Protein AF-A0A2G5SZS4-F1 (afdb_monomer_lite)

Foldseek 3Di:
DDDDDWDDCVDPVLVVLLVVLVVVQCPALCPPPPLQPDCQLPFDSVVSTWLAEGAQQDALLVSNQVSQCPDPDHDDPVVSVVVLVVCVVVVDPSNVVSRVNSVSSNVSSVVCVVSRNYDYDDPPDPPPPPDD

Organism: NCBI:txid1611254

Structure (mmCIF, N/CA/C/O backbone):
data_AF-A0A2G5SZS4-F1
#
_entry.id   AF-A0A2G5SZS4-F1
#
loop_
_atom_site.group_PDB
_atom_site.id
_atom_site.type_symbol
_atom_site.label_atom_id
_atom_site.label_alt_id
_atom_site.label_comp_id
_atom_site.label_asym_id
_atom_site.label_entity_id
_atom_site.label_seq_id
_atom_site.pdbx_PDB_ins_code
_atom_site.Cartn_x
_atom_site.Cartn_y
_atom_site.Cartn_z
_atom_site.occupancy
_atom_site.B_iso_or_equiv
_atom_site.auth_seq_id
_atom_site.auth_comp_id
_atom_site.auth_asym_id
_atom_site.auth_atom_id
_atom_site.pdbx_PDB_model_num
ATOM 1 N N . MET A 1 1 ? -20.078 -1.172 -6.283 1.00 53.56 1 MET A N 1
ATOM 2 C CA . MET A 1 1 ? -19.672 -1.296 -4.870 1.00 53.56 1 MET A CA 1
ATOM 3 C C . MET A 1 1 ? -20.191 -0.083 -4.130 1.00 53.56 1 MET A C 1
ATOM 5 O O . MET A 1 1 ? -19.963 1.025 -4.603 1.00 53.56 1 MET A O 1
ATOM 9 N N . VAL A 1 2 ? -20.944 -0.304 -3.055 1.00 63.88 2 VAL A N 1
ATOM 10 C CA . VAL A 1 2 ? -21.397 0.748 -2.136 1.00 63.88 2 VAL A CA 1
ATOM 11 C C . VAL A 1 2 ? -20.285 0.949 -1.110 1.00 63.88 2 VAL A C 1
ATOM 13 O O . VAL A 1 2 ? -19.741 -0.035 -0.616 1.00 63.88 2 VAL A O 1
ATOM 16 N N . VAL A 1 3 ? -19.904 2.198 -0.845 1.00 73.94 3 VAL A N 1
ATOM 17 C CA . VAL A 1 3 ? -18.942 2.519 0.217 1.00 73.94 3 VAL A CA 1
ATOM 18 C C . VAL A 1 3 ? -19.680 2.397 1.552 1.00 73.94 3 VAL A C 1
ATOM 20 O O . VAL A 1 3 ? -20.694 3.080 1.706 1.00 73.94 3 VAL A O 1
ATOM 23 N N . PRO A 1 4 ? -19.244 1.532 2.485 1.00 82.00 4 PRO A N 1
ATOM 24 C CA . PRO A 1 4 ? -19.841 1.468 3.816 1.00 82.00 4 PRO A CA 1
ATOM 25 C C . PRO A 1 4 ? -19.710 2.818 4.532 1.00 82.00 4 PRO A C 1
ATOM 27 O O . PRO A 1 4 ? -18.694 3.503 4.400 1.00 82.00 4 PRO A O 1
ATOM 30 N N . ALA A 1 5 ? -20.750 3.212 5.270 1.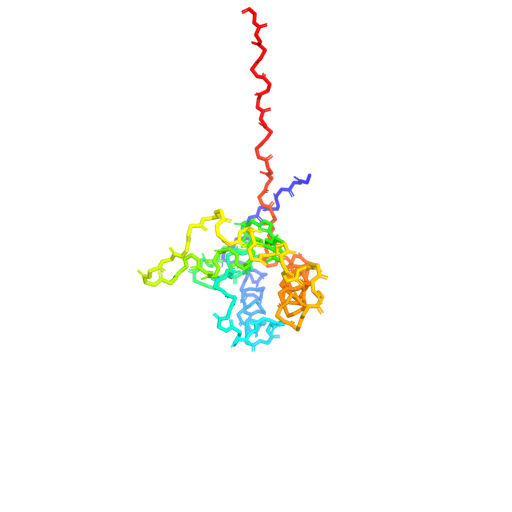00 85.81 5 ALA A N 1
ATOM 31 C CA . ALA A 1 5 ? -20.699 4.414 6.093 1.00 85.81 5 ALA A CA 1
ATOM 32 C C . ALA A 1 5 ? -19.682 4.227 7.235 1.00 85.81 5 ALA A C 1
ATOM 34 O O . ALA A 1 5 ? -19.561 3.110 7.746 1.00 85.81 5 ALA A O 1
ATOM 35 N N . PRO A 1 6 ? -18.966 5.289 7.649 1.00 89.62 6 PRO A N 1
ATOM 36 C CA . PRO A 1 6 ? -18.139 5.238 8.846 1.00 89.62 6 PRO A CA 1
ATOM 37 C C . PRO A 1 6 ? -18.952 4.831 10.080 1.00 89.62 6 PRO A C 1
ATOM 39 O O . PRO A 1 6 ? -20.085 5.284 10.256 1.00 89.62 6 PRO A O 1
ATOM 42 N N . LEU A 1 7 ? -18.356 4.002 10.933 1.00 90.25 7 LEU A N 1
ATOM 43 C CA . LEU A 1 7 ? -18.894 3.653 12.241 1.00 90.25 7 LEU A CA 1
ATOM 44 C C . LEU A 1 7 ? -18.943 4.891 13.142 1.00 90.25 7 LEU A C 1
ATOM 46 O O . LEU A 1 7 ? -18.071 5.760 13.081 1.00 90.25 7 LEU A O 1
ATOM 50 N N . ASP A 1 8 ? -19.953 4.947 14.008 1.00 89.56 8 ASP A N 1
ATOM 51 C CA . ASP A 1 8 ? -20.086 6.010 15.002 1.00 89.56 8 ASP A CA 1
ATOM 52 C C . ASP A 1 8 ? -18.970 5.883 16.064 1.00 89.56 8 ASP A C 1
ATOM 54 O O . ASP A 1 8 ? -18.901 4.851 16.746 1.00 89.56 8 ASP A O 1
ATOM 58 N N . PRO A 1 9 ? -18.123 6.918 16.260 1.00 89.94 9 PRO A N 1
ATOM 59 C CA . PRO A 1 9 ? -17.017 6.893 17.219 1.00 89.94 9 PRO A CA 1
ATOM 60 C C . PRO A 1 9 ? -17.416 6.623 18.677 1.00 89.94 9 PRO A C 1
ATOM 62 O O . PRO A 1 9 ? -16.580 6.233 19.497 1.00 89.94 9 PRO A O 1
ATOM 65 N N . THR A 1 10 ? -18.683 6.848 19.027 1.00 91.19 10 THR A N 1
ATOM 66 C CA . THR A 1 10 ? -19.207 6.625 20.379 1.00 91.19 10 THR A CA 1
ATOM 67 C C . THR A 1 10 ? -19.512 5.156 20.660 1.00 91.19 10 THR A C 1
ATOM 69 O O . THR A 1 10 ? -19.627 4.776 21.828 1.00 91.19 10 THR A O 1
ATOM 72 N N . THR A 1 11 ? -19.581 4.312 19.629 1.00 93.56 11 THR A N 1
ATOM 73 C CA . THR A 1 11 ? -19.937 2.895 19.754 1.00 93.56 11 THR A CA 1
ATOM 74 C C . THR A 1 11 ? -18.771 2.035 20.236 1.00 93.56 11 THR A C 1
ATOM 76 O O . THR A 1 11 ? -17.596 2.345 20.033 1.00 93.56 11 THR A O 1
ATOM 79 N N . GLU A 1 12 ? -19.095 0.920 20.890 1.00 92.94 12 GLU A N 1
ATOM 80 C CA . GLU A 1 12 ? -18.099 -0.081 21.286 1.00 92.94 12 GLU A CA 1
ATOM 81 C C . GLU A 1 12 ? -17.480 -0.782 20.069 1.00 92.94 12 GLU A C 1
ATOM 83 O O . GLU A 1 12 ? -16.277 -1.036 20.055 1.00 92.94 12 GLU A O 1
ATOM 88 N N . GLU A 1 13 ? -18.278 -1.012 19.022 1.00 91.81 13 GLU A N 1
ATOM 89 C CA . GLU A 1 13 ? -17.833 -1.593 17.754 1.00 91.81 13 GLU A CA 1
ATOM 90 C C . GLU A 1 13 ? -16.699 -0.775 17.127 1.00 91.81 13 GLU A C 1
ATOM 92 O O . GLU A 1 13 ? -15.644 -1.327 16.815 1.00 91.81 13 GLU A O 1
ATOM 97 N N . TYR A 1 14 ? -16.868 0.550 17.039 1.00 92.81 14 TYR A N 1
ATOM 98 C CA . TYR A 1 14 ? -15.819 1.445 16.560 1.00 92.81 14 TYR A CA 1
ATOM 99 C C . TYR A 1 14 ? -14.540 1.326 17.394 1.00 92.81 14 TYR A C 1
ATOM 101 O O . TYR A 1 14 ? -13.453 1.181 16.840 1.00 92.81 14 TYR A O 1
ATOM 109 N N . ARG A 1 15 ? -14.648 1.374 18.730 1.00 92.00 15 ARG A N 1
ATOM 110 C CA . ARG A 1 15 ? -13.467 1.338 19.611 1.00 92.00 15 ARG A CA 1
ATOM 111 C C . ARG A 1 15 ? -12.709 0.024 19.478 1.00 92.00 15 ARG A C 1
ATOM 113 O O . ARG A 1 15 ? -11.481 0.043 19.421 1.00 92.00 15 ARG A O 1
ATOM 120 N N . LYS A 1 16 ? -13.437 -1.093 19.408 1.00 93.00 16 LYS A N 1
ATOM 121 C CA . LYS A 1 16 ? -12.858 -2.422 19.219 1.00 93.00 16 LYS A CA 1
ATOM 122 C C . LYS A 1 16 ? -12.126 -2.499 17.882 1.00 93.00 16 LYS A C 1
ATOM 124 O O . LYS A 1 16 ? -10.947 -2.838 17.858 1.00 93.00 16 LYS A O 1
ATOM 129 N N . LEU A 1 17 ? -12.788 -2.105 16.795 1.00 92.12 17 LEU A N 1
ATOM 130 C CA . LEU A 1 17 ? -12.213 -2.188 15.457 1.00 92.12 17 LEU A CA 1
ATOM 131 C C . LEU A 1 17 ? -11.022 -1.233 15.274 1.00 92.12 17 LEU A C 1
ATOM 133 O O . LEU A 1 17 ? -10.033 -1.587 14.638 1.00 92.12 17 LEU A O 1
ATOM 137 N N . LEU A 1 18 ? -11.066 -0.053 15.900 1.00 91.69 18 LEU A N 1
ATOM 138 C CA . LEU A 1 18 ? -9.946 0.887 15.945 1.00 91.69 18 LEU A CA 1
ATOM 139 C C . LEU A 1 18 ? -8.734 0.314 16.672 1.00 91.69 18 LEU A C 1
ATOM 141 O O . LEU A 1 18 ? -7.608 0.498 16.210 1.00 91.69 18 LEU A O 1
ATOM 145 N N . GLN A 1 19 ? -8.946 -0.362 17.800 1.00 91.19 19 GLN A N 1
ATOM 146 C CA . GLN A 1 19 ? -7.854 -1.002 18.523 1.00 91.19 19 GLN A CA 1
ATOM 147 C C . GLN A 1 19 ? -7.250 -2.142 17.695 1.00 91.19 19 GLN A C 1
ATOM 149 O O . GLN A 1 19 ? -6.039 -2.172 17.500 1.00 91.19 19 GLN A O 1
ATOM 154 N N . GLU A 1 20 ? -8.086 -3.000 17.106 1.00 92.62 20 GLU A N 1
ATOM 155 C CA . GLU A 1 20 ? -7.630 -4.084 16.229 1.00 92.62 20 GLU A CA 1
ATOM 156 C C . GLU A 1 20 ? -6.865 -3.566 15.000 1.00 92.62 20 GLU A C 1
ATOM 158 O O . GLU A 1 20 ? -5.879 -4.175 14.579 1.00 92.62 20 GLU A O 1
ATOM 163 N N . ALA A 1 21 ? -7.282 -2.439 14.417 1.00 90.50 21 ALA A N 1
ATOM 164 C CA . ALA A 1 21 ? -6.585 -1.809 13.298 1.00 90.50 21 ALA A CA 1
ATOM 165 C C . ALA A 1 21 ? -5.228 -1.217 13.720 1.00 90.50 21 ALA A C 1
ATOM 167 O O . ALA A 1 21 ? -4.239 -1.350 12.993 1.00 90.50 21 ALA A O 1
ATOM 168 N N . LYS A 1 22 ? -5.150 -0.610 14.913 1.00 88.19 22 LYS A N 1
ATOM 169 C CA . LYS A 1 22 ? -3.895 -0.102 15.491 1.00 88.19 22 LYS A CA 1
ATOM 170 C C . LYS A 1 22 ? -2.904 -1.225 15.781 1.00 88.19 22 LYS A C 1
ATOM 172 O O . LYS A 1 22 ? -1.738 -1.095 15.415 1.00 88.19 22 LYS A O 1
ATOM 177 N N . ASP A 1 23 ? -3.369 -2.320 16.371 1.00 89.31 23 ASP A N 1
ATOM 178 C CA . ASP A 1 23 ? -2.529 -3.476 16.693 1.00 89.31 23 ASP A CA 1
ATOM 179 C C . ASP A 1 23 ? -2.045 -4.174 15.413 1.00 89.31 23 ASP A C 1
ATOM 181 O O . ASP A 1 23 ? -0.880 -4.556 15.298 1.00 89.31 23 ASP A O 1
ATOM 185 N N . HIS A 1 24 ? -2.908 -4.264 14.394 1.00 87.88 24 HIS A N 1
ATOM 186 C CA . HIS A 1 24 ? -2.552 -4.849 13.101 1.00 87.88 24 HIS A CA 1
ATOM 187 C C . HIS A 1 24 ? -1.424 -4.089 12.393 1.00 87.88 24 HIS A C 1
ATOM 189 O O . HIS A 1 24 ? -0.585 -4.708 11.740 1.00 87.88 24 HIS A O 1
ATOM 195 N N . ARG A 1 25 ? -1.350 -2.761 12.563 1.00 79.56 25 ARG A N 1
ATOM 196 C CA . ARG A 1 25 ? -0.328 -1.914 11.930 1.00 79.56 25 ARG A CA 1
ATOM 197 C C . ARG A 1 25 ? 1.105 -2.344 12.268 1.00 79.56 25 ARG A C 1
ATOM 199 O O . ARG A 1 25 ? 1.993 -2.201 11.432 1.00 79.56 25 ARG A O 1
ATOM 206 N N . ALA A 1 26 ? 1.335 -2.886 13.464 1.00 77.44 26 ALA A N 1
ATOM 207 C CA . ALA A 1 26 ? 2.654 -3.359 13.883 1.00 77.44 26 ALA A CA 1
ATOM 208 C C . ALA A 1 26 ? 3.106 -4.644 13.158 1.00 77.44 26 ALA A C 1
ATOM 210 O O . ALA A 1 26 ? 4.285 -4.990 13.207 1.00 77.44 26 ALA A O 1
ATOM 211 N N . HIS A 1 27 ? 2.188 -5.342 12.483 1.00 82.31 27 HIS A N 1
ATOM 212 C CA . HIS A 1 27 ? 2.397 -6.690 11.949 1.00 82.31 27 HIS A CA 1
ATOM 213 C C . HIS A 1 27 ? 1.967 -6.840 10.481 1.00 82.31 27 HIS A C 1
ATOM 215 O O . HIS A 1 27 ? 1.686 -7.951 10.035 1.00 82.31 27 HIS A O 1
ATOM 221 N N . THR A 1 28 ? 1.893 -5.736 9.734 1.00 81.56 28 THR A N 1
ATOM 222 C CA . THR A 1 28 ? 1.518 -5.764 8.308 1.00 81.56 28 THR A CA 1
ATOM 223 C C . THR A 1 28 ? 2.591 -6.433 7.451 1.00 81.56 28 THR A C 1
ATOM 225 O O . THR A 1 28 ? 3.775 -6.406 7.792 1.00 81.56 28 THR A O 1
ATOM 228 N N . LEU A 1 29 ? 2.202 -6.955 6.285 1.00 81.62 29 LEU A N 1
ATOM 229 C CA . LEU A 1 29 ? 3.137 -7.555 5.313 1.00 81.62 29 LEU A CA 1
ATOM 230 C C . LEU A 1 29 ? 4.159 -6.561 4.731 1.00 81.62 29 LEU A C 1
ATOM 232 O O . LEU A 1 29 ? 5.108 -6.961 4.059 1.00 81.62 29 LEU A O 1
ATOM 236 N N . VAL A 1 30 ? 3.945 -5.266 4.962 1.00 83.81 30 VAL A N 1
ATOM 237 C CA . VAL A 1 30 ? 4.735 -4.155 4.419 1.00 83.81 30 VAL A CA 1
ATOM 238 C C . VAL A 1 30 ? 5.476 -3.369 5.505 1.00 83.81 30 VAL A C 1
ATOM 240 O O . VAL A 1 30 ? 6.086 -2.338 5.221 1.00 83.81 30 VAL A O 1
ATOM 243 N N . VAL A 1 31 ? 5.425 -3.828 6.761 1.00 81.69 31 VAL A N 1
ATOM 244 C CA . VAL A 1 31 ? 6.042 -3.124 7.889 1.00 81.69 31 VAL A CA 1
ATOM 245 C C . VAL A 1 31 ? 7.565 -3.048 7.718 1.00 81.69 31 VAL A C 1
ATOM 247 O O . VAL A 1 31 ? 8.233 -4.050 7.482 1.00 81.69 31 VAL A O 1
ATOM 250 N N . GLY A 1 32 ? 8.124 -1.842 7.845 1.00 79.94 32 GLY A N 1
ATOM 251 C CA . GLY A 1 32 ? 9.574 -1.616 7.799 1.00 79.94 32 GLY A CA 1
ATOM 252 C C . GLY A 1 32 ? 10.207 -1.572 6.402 1.00 79.94 32 GLY A C 1
ATOM 253 O O . GLY A 1 32 ? 11.414 -1.354 6.312 1.00 79.94 32 GLY A O 1
ATOM 254 N N . ASP A 1 33 ? 9.440 -1.727 5.316 1.00 87.56 33 ASP A N 1
ATOM 255 C CA . ASP A 1 33 ? 9.980 -1.573 3.960 1.00 87.56 33 ASP A CA 1
ATOM 256 C C . ASP A 1 33 ? 10.076 -0.085 3.576 1.00 87.56 33 ASP A C 1
ATOM 258 O O . ASP A 1 33 ? 9.082 0.573 3.267 1.00 87.56 33 ASP A O 1
ATOM 262 N N . TYR A 1 34 ? 11.298 0.452 3.567 1.00 85.75 34 TYR A N 1
ATOM 263 C CA . TYR A 1 34 ? 11.565 1.850 3.208 1.00 85.75 34 TYR A CA 1
ATOM 264 C C . TYR A 1 34 ? 11.253 2.179 1.737 1.00 85.75 34 TYR A C 1
ATOM 266 O O . TYR A 1 34 ? 11.101 3.352 1.397 1.00 85.75 34 TYR A O 1
ATOM 274 N N . LYS A 1 35 ? 11.146 1.168 0.860 1.00 87.06 35 LYS A N 1
ATOM 275 C CA . LYS A 1 35 ? 10.767 1.340 -0.551 1.00 87.06 35 LYS A CA 1
ATOM 276 C C . LYS A 1 35 ? 9.255 1.404 -0.754 1.00 87.06 35 LYS A C 1
ATOM 278 O O . LYS A 1 35 ? 8.798 1.569 -1.886 1.00 87.06 35 LYS A O 1
ATOM 283 N N . LEU A 1 36 ? 8.472 1.291 0.321 1.00 84.19 36 LEU A N 1
ATOM 284 C CA . LEU A 1 36 ? 7.019 1.421 0.313 1.00 84.19 36 LEU A CA 1
ATOM 285 C C . LEU A 1 36 ? 6.590 2.748 0.948 1.00 84.19 36 LEU A C 1
ATOM 287 O O . LEU A 1 36 ? 6.035 2.761 2.045 1.00 84.19 36 LEU A O 1
ATOM 291 N N . PRO A 1 37 ? 6.764 3.887 0.250 1.00 68.06 37 PRO A N 1
ATOM 292 C CA . PRO A 1 37 ? 6.295 5.172 0.763 1.00 68.06 37 PRO A CA 1
ATOM 293 C C . PRO A 1 37 ? 4.757 5.260 0.797 1.00 68.06 37 PRO A C 1
ATOM 295 O O . PRO A 1 37 ? 4.200 6.167 1.406 1.00 68.06 37 PRO A O 1
ATOM 298 N N . PHE A 1 38 ? 4.049 4.337 0.129 1.00 64.75 38 PHE A N 1
ATOM 299 C CA . PHE A 1 38 ? 2.623 4.458 -0.169 1.00 64.75 38 PHE A CA 1
ATOM 300 C C . PHE A 1 38 ? 1.735 3.603 0.746 1.00 64.75 38 PHE A C 1
ATOM 302 O O . PHE A 1 38 ? 1.159 2.594 0.339 1.00 64.75 38 PHE A O 1
ATOM 309 N N . ILE A 1 39 ? 1.585 4.055 1.991 1.00 72.19 39 ILE A N 1
ATOM 310 C CA . ILE A 1 39 ? 0.666 3.469 2.983 1.00 72.19 39 ILE A CA 1
ATOM 311 C C . ILE A 1 39 ? -0.762 4.032 2.810 1.00 72.19 39 ILE A C 1
ATOM 313 O O . ILE A 1 39 ? -1.692 3.559 3.442 1.00 72.19 39 ILE A O 1
ATOM 317 N N . GLU A 1 40 ? -0.997 4.982 1.894 1.00 81.94 40 GLU A N 1
ATOM 318 C CA . GLU A 1 40 ? -2.324 5.604 1.689 1.00 81.94 40 GLU A CA 1
ATOM 319 C C . GLU A 1 40 ? -3.413 4.641 1.189 1.00 81.94 40 GLU A C 1
ATOM 321 O O . GLU A 1 40 ? -4.605 4.950 1.259 1.00 81.94 40 GLU A O 1
ATOM 326 N N . CYS A 1 41 ? -3.018 3.493 0.629 1.00 87.69 41 CYS A N 1
ATOM 327 C CA . CYS A 1 41 ? -3.952 2.423 0.280 1.00 87.69 41 CYS A CA 1
ATOM 328 C C . CYS A 1 41 ? -4.295 1.521 1.478 1.00 87.69 41 CYS A C 1
ATOM 330 O O . CYS A 1 41 ? -5.172 0.671 1.365 1.00 87.69 41 CYS A O 1
ATOM 332 N N . LEU A 1 42 ? -3.643 1.716 2.621 1.00 90.81 42 LEU A N 1
ATOM 333 C CA . LEU A 1 42 ? -3.872 1.016 3.877 1.00 90.81 42 LEU A CA 1
ATOM 334 C C . LEU A 1 42 ? -4.456 1.978 4.920 1.00 90.81 42 LEU A C 1
ATOM 336 O O . LEU A 1 42 ? -4.554 3.189 4.717 1.00 90.81 42 LEU A O 1
ATOM 340 N N . TYR A 1 43 ? -4.884 1.415 6.040 1.00 91.25 43 TYR A N 1
ATOM 341 C CA . TYR A 1 43 ? -5.448 2.143 7.161 1.00 91.25 43 TYR A CA 1
ATOM 342 C C . TYR A 1 43 ? -4.404 3.047 7.828 1.00 91.25 43 TYR A C 1
ATOM 344 O O . TYR A 1 43 ? -3.310 2.601 8.183 1.00 91.25 43 TYR A O 1
ATOM 352 N N . ASP A 1 44 ? -4.776 4.305 8.067 1.00 88.25 44 ASP A N 1
ATOM 353 C CA . ASP A 1 44 ? -3.992 5.267 8.832 1.00 88.25 44 ASP A CA 1
ATOM 354 C C . ASP A 1 44 ? -4.682 5.578 10.166 1.00 88.25 44 ASP A C 1
ATOM 356 O O . ASP A 1 44 ? -5.711 6.257 10.236 1.00 88.25 44 ASP A O 1
ATOM 360 N N . ALA A 1 45 ? -4.055 5.126 11.253 1.00 81.25 45 ALA A N 1
ATOM 361 C CA . ALA A 1 45 ? -4.534 5.341 12.614 1.00 81.25 45 ALA A CA 1
ATOM 362 C C . ALA A 1 45 ? -4.615 6.827 13.017 1.00 81.25 45 ALA A C 1
ATOM 364 O O . ALA A 1 45 ? -5.306 7.140 13.988 1.00 81.25 45 ALA A O 1
ATOM 365 N N . GLY A 1 46 ? -3.939 7.735 12.300 1.00 79.31 46 GLY A N 1
ATOM 366 C CA . GLY A 1 46 ? -4.040 9.180 12.515 1.00 79.31 46 GLY A CA 1
ATOM 367 C C . GLY A 1 46 ? -5.380 9.785 12.077 1.00 79.31 46 GLY A C 1
ATOM 368 O O . GLY A 1 46 ? -5.787 10.808 12.620 1.00 79.31 46 GLY A O 1
ATOM 369 N N . ASN A 1 47 ? -6.092 9.149 11.138 1.00 80.69 47 ASN A N 1
ATOM 370 C CA . ASN A 1 47 ? -7.357 9.655 10.589 1.00 80.69 47 ASN A CA 1
ATOM 371 C C . ASN A 1 47 ? -8.581 9.243 11.433 1.00 80.69 47 ASN A C 1
ATOM 373 O O . ASN A 1 47 ? -9.617 9.902 11.410 1.00 80.69 47 ASN A O 1
ATOM 377 N N . GLY A 1 48 ? -8.493 8.135 12.176 1.00 80.00 48 GLY A N 1
ATOM 378 C CA . GLY A 1 48 ? -9.544 7.652 13.085 1.00 80.00 48 GLY A CA 1
ATOM 379 C C . GLY A 1 48 ? -10.825 7.136 12.412 1.00 80.00 48 GLY A C 1
ATOM 380 O O . GLY A 1 48 ? -11.537 6.340 13.003 1.00 80.00 48 GLY A O 1
ATOM 381 N N . THR A 1 49 ? -11.113 7.499 11.163 1.00 89.56 49 THR A N 1
ATOM 382 C CA . THR A 1 49 ? -12.310 7.047 10.432 1.00 89.56 49 THR A CA 1
ATOM 383 C C . THR A 1 49 ? -12.247 5.548 10.129 1.00 89.56 49 THR A C 1
ATOM 385 O O . THR A 1 49 ? -11.281 5.104 9.519 1.00 89.56 49 THR A O 1
ATOM 388 N N . ILE A 1 50 ? -13.283 4.774 10.475 1.00 91.56 50 ILE A N 1
ATOM 389 C CA . ILE A 1 50 ? -13.372 3.336 10.166 1.00 91.56 50 ILE A CA 1
ATOM 390 C C . ILE A 1 50 ? -14.765 2.992 9.620 1.00 91.56 50 ILE A C 1
ATOM 392 O O . ILE A 1 50 ? -15.740 3.322 10.289 1.00 91.56 50 ILE A O 1
ATOM 396 N N . PRO A 1 51 ? -14.887 2.313 8.464 1.00 92.75 51 PRO A N 1
ATOM 397 C CA . PRO A 1 51 ? -13.813 2.042 7.508 1.00 92.75 51 PRO A CA 1
ATOM 398 C C . PRO A 1 51 ? -13.265 3.336 6.890 1.00 92.75 51 PRO A C 1
ATOM 400 O O . PRO A 1 51 ? -14.020 4.217 6.479 1.00 92.75 51 PRO A O 1
ATOM 403 N N . GLN A 1 52 ? -11.943 3.441 6.764 1.00 92.12 52 GLN A N 1
ATOM 404 C CA . GLN A 1 52 ? -11.300 4.559 6.077 1.00 92.12 52 GLN A CA 1
ATOM 405 C C . GLN A 1 52 ? -11.456 4.415 4.561 1.00 92.12 52 GLN A C 1
ATOM 407 O O . GLN A 1 52 ? -11.217 3.350 3.994 1.00 92.12 52 GLN A O 1
ATOM 412 N N . SER A 1 53 ? -11.818 5.497 3.872 1.00 91.81 53 SER A N 1
ATOM 413 C CA . SER A 1 53 ? -11.909 5.485 2.410 1.00 91.81 53 SER A CA 1
ATOM 414 C C . SER A 1 53 ? -10.541 5.734 1.766 1.00 91.81 53 SER A C 1
ATOM 416 O O . SER A 1 53 ? -10.011 6.847 1.829 1.00 91.81 53 SER A O 1
ATOM 418 N N . VAL A 1 54 ? -9.987 4.711 1.117 1.00 91.25 54 VAL A N 1
ATOM 419 C CA . VAL A 1 54 ? -8.627 4.686 0.554 1.00 91.25 54 VAL A CA 1
ATOM 420 C C . VAL A 1 54 ? -8.630 4.502 -0.968 1.00 91.25 54 VAL A C 1
ATOM 422 O O . VAL A 1 54 ? -9.654 4.184 -1.586 1.00 91.25 54 VAL A O 1
ATOM 425 N N . GLN A 1 55 ? -7.476 4.733 -1.596 1.00 89.25 55 GLN A N 1
ATOM 426 C CA . GLN A 1 55 ? -7.263 4.414 -3.010 1.00 89.25 55 GLN A CA 1
ATOM 427 C C . GLN A 1 55 ? -6.933 2.928 -3.198 1.00 89.25 55 GLN A C 1
ATOM 429 O O . GLN A 1 55 ? -6.546 2.233 -2.264 1.00 89.25 55 GLN A O 1
ATOM 434 N N . GLN A 1 56 ? -7.073 2.451 -4.434 1.00 89.69 56 GLN A N 1
ATOM 435 C CA . GLN A 1 56 ? -6.581 1.129 -4.827 1.00 89.69 56 GLN A CA 1
ATOM 436 C C . GLN A 1 56 ? -5.048 1.061 -4.720 1.00 89.69 56 GLN A C 1
ATOM 438 O O . GLN A 1 56 ? -4.391 2.062 -5.031 1.00 89.69 56 GLN A O 1
ATOM 443 N N . PRO A 1 57 ? -4.476 -0.099 -4.351 1.00 91.44 57 PRO A N 1
ATOM 444 C CA . PRO A 1 57 ? -3.031 -0.272 -4.306 1.00 91.44 57 PRO A CA 1
ATOM 445 C C . PRO A 1 57 ? -2.407 -0.078 -5.705 1.00 91.44 57 PRO A C 1
ATOM 447 O O . PRO A 1 57 ? -2.985 -0.509 -6.713 1.00 91.44 57 PRO A O 1
ATOM 450 N N . PRO A 1 58 ? -1.244 0.593 -5.804 1.00 91.25 58 PRO A N 1
ATOM 451 C CA . PRO A 1 58 ? -0.535 0.777 -7.067 1.00 91.25 58 PRO A CA 1
ATOM 452 C C . PRO A 1 58 ? 0.030 -0.549 -7.593 1.00 91.25 58 PRO A C 1
ATOM 454 O O . PRO A 1 58 ? 0.393 -1.444 -6.835 1.00 91.25 58 PRO A O 1
ATOM 457 N N . LYS A 1 59 ? 0.170 -0.662 -8.918 1.00 92.81 59 LYS A N 1
ATOM 458 C CA . LYS A 1 59 ? 0.921 -1.767 -9.540 1.00 92.81 59 LYS A CA 1
ATOM 459 C C . LYS A 1 59 ? 2.428 -1.585 -9.338 1.00 92.81 59 LYS A C 1
ATOM 461 O O . LYS A 1 59 ? 2.882 -0.459 -9.172 1.00 92.81 59 LYS A O 1
ATOM 466 N N . ALA A 1 60 ? 3.211 -2.653 -9.494 1.00 94.25 60 ALA A N 1
ATOM 467 C CA . ALA A 1 60 ? 4.670 -2.648 -9.305 1.00 94.25 60 ALA A CA 1
ATOM 468 C C . ALA A 1 60 ? 5.410 -1.494 -10.014 1.00 94.25 60 ALA A C 1
ATOM 470 O O . ALA A 1 60 ? 6.131 -0.747 -9.363 1.00 94.25 60 ALA A O 1
ATOM 471 N N . HIS A 1 61 ? 5.158 -1.259 -11.306 1.00 94.06 61 HIS A N 1
ATOM 472 C CA . HIS A 1 61 ? 5.763 -0.126 -12.026 1.00 94.06 61 HIS A CA 1
ATOM 473 C C . HIS A 1 61 ? 5.377 1.242 -11.435 1.00 94.06 61 HIS A C 1
ATOM 475 O O . HIS A 1 61 ? 6.189 2.159 -11.375 1.00 94.06 61 HIS A O 1
ATOM 481 N N . GLN A 1 62 ? 4.124 1.396 -10.993 1.00 92.00 62 GLN A N 1
ATOM 482 C CA . GLN A 1 62 ? 3.664 2.639 -10.369 1.00 92.00 62 GLN A CA 1
ATOM 483 C C . GLN A 1 62 ? 4.312 2.825 -8.998 1.00 92.00 62 GLN A C 1
ATOM 485 O O . GLN A 1 62 ? 4.663 3.942 -8.647 1.00 92.00 62 GLN A O 1
ATOM 490 N N . LEU A 1 63 ? 4.487 1.736 -8.253 1.00 91.94 63 LEU A N 1
ATOM 491 C CA . LEU A 1 63 ? 5.133 1.728 -6.950 1.00 91.94 63 LEU A CA 1
ATOM 492 C C . LEU A 1 63 ? 6.613 2.125 -7.056 1.00 91.94 63 LEU A C 1
ATOM 494 O O . LEU A 1 63 ? 7.037 3.035 -6.349 1.00 91.94 63 LEU A O 1
ATOM 498 N N . GLN A 1 64 ? 7.350 1.540 -8.008 1.00 92.56 64 GLN A N 1
ATOM 499 C CA . GLN A 1 64 ? 8.716 1.960 -8.338 1.00 92.56 64 GLN A CA 1
ATOM 500 C C . GLN A 1 64 ? 8.754 3.443 -8.725 1.00 92.56 64 GLN A C 1
ATOM 502 O O . GLN A 1 64 ? 9.573 4.195 -8.211 1.00 92.56 64 GLN A O 1
ATOM 507 N N . MET A 1 65 ? 7.859 3.881 -9.616 1.00 92.00 65 MET A N 1
ATOM 508 C CA . MET A 1 65 ? 7.825 5.273 -10.066 1.00 92.00 65 MET A CA 1
ATOM 509 C C . MET A 1 65 ? 7.579 6.246 -8.921 1.00 92.00 65 MET A C 1
ATOM 511 O O . MET A 1 65 ? 8.241 7.273 -8.853 1.00 92.00 65 MET A O 1
ATOM 515 N N . ILE A 1 66 ? 6.637 5.932 -8.033 1.00 89.56 66 ILE A N 1
ATOM 516 C CA . ILE A 1 66 ? 6.366 6.742 -6.848 1.00 89.56 66 ILE A CA 1
ATOM 517 C C . ILE A 1 66 ? 7.635 6.833 -5.998 1.00 89.56 66 ILE A C 1
ATOM 519 O O . ILE A 1 66 ? 8.041 7.939 -5.669 1.00 89.56 66 ILE A O 1
ATOM 523 N N . PHE A 1 67 ? 8.279 5.700 -5.703 1.00 90.50 67 PHE A N 1
ATOM 524 C CA . PHE A 1 67 ? 9.508 5.660 -4.910 1.00 90.50 67 PHE A CA 1
ATOM 525 C C . PHE A 1 67 ? 10.652 6.474 -5.532 1.00 90.50 67 PHE A C 1
ATOM 527 O O . PHE A 1 67 ? 11.216 7.329 -4.860 1.00 90.50 67 PHE A O 1
ATOM 534 N N . GLU A 1 68 ? 10.965 6.271 -6.815 1.00 89.69 68 GLU A N 1
ATOM 535 C CA . GLU A 1 68 ? 12.054 7.000 -7.485 1.00 89.69 68 GLU A CA 1
ATOM 536 C C . GLU A 1 68 ? 11.763 8.504 -7.609 1.00 89.69 68 GLU A C 1
ATOM 538 O O . GLU A 1 68 ? 12.682 9.316 -7.641 1.00 89.69 68 GLU A O 1
ATOM 543 N N . MET A 1 69 ? 10.489 8.902 -7.647 1.00 87.75 69 MET A N 1
ATOM 544 C CA . MET A 1 69 ? 10.102 10.314 -7.675 1.00 87.75 69 MET A CA 1
ATOM 545 C C . MET A 1 69 ? 10.210 11.023 -6.313 1.00 87.75 69 MET A C 1
ATOM 547 O O . MET A 1 69 ? 10.072 12.245 -6.287 1.00 87.75 69 MET A O 1
ATOM 551 N N . PHE A 1 70 ? 10.440 10.300 -5.211 1.00 83.69 70 PHE A N 1
ATOM 552 C CA . PHE A 1 70 ? 10.679 10.879 -3.879 1.00 83.69 70 PHE A CA 1
ATOM 553 C C . PHE A 1 70 ? 12.152 11.238 -3.617 1.00 83.69 70 PHE A C 1
ATOM 555 O O . PHE A 1 70 ? 12.461 11.739 -2.538 1.00 83.69 70 PHE A O 1
ATOM 562 N N . ASP A 1 71 ? 13.048 10.984 -4.572 1.00 81.19 71 ASP A N 1
ATOM 563 C CA . ASP A 1 71 ? 14.460 11.366 -4.487 1.00 81.19 71 ASP A CA 1
ATOM 564 C C . ASP A 1 71 ? 14.635 12.900 -4.570 1.00 81.19 71 ASP A C 1
ATOM 566 O O . ASP A 1 71 ? 13.816 13.593 -5.180 1.00 81.19 71 ASP A O 1
ATOM 570 N N . ASP A 1 72 ? 15.716 13.434 -3.995 1.00 82.56 72 ASP A N 1
ATOM 571 C CA . ASP A 1 72 ? 16.052 14.866 -4.007 1.00 82.56 72 ASP A CA 1
ATOM 572 C C . ASP A 1 72 ? 16.310 15.379 -5.436 1.00 82.56 72 ASP A C 1
ATOM 574 O O . A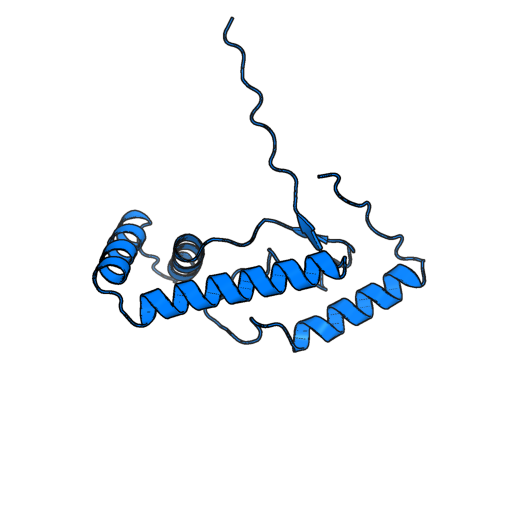SP A 1 72 ? 16.058 16.544 -5.754 1.00 82.56 72 ASP A O 1
ATOM 578 N N . ASN A 1 73 ? 16.795 14.500 -6.320 1.00 88.62 73 ASN A N 1
ATOM 579 C CA . ASN A 1 73 ? 16.962 14.772 -7.746 1.00 88.62 73 ASN A CA 1
ATOM 580 C C . ASN A 1 73 ? 16.280 13.675 -8.582 1.00 88.62 73 ASN A C 1
ATOM 582 O O . ASN A 1 73 ? 16.954 12.782 -9.110 1.00 88.62 73 ASN A O 1
ATOM 586 N N . PRO A 1 74 ? 14.942 13.710 -8.695 1.00 88.62 74 PRO A N 1
ATOM 587 C CA . PRO A 1 74 ? 14.184 12.58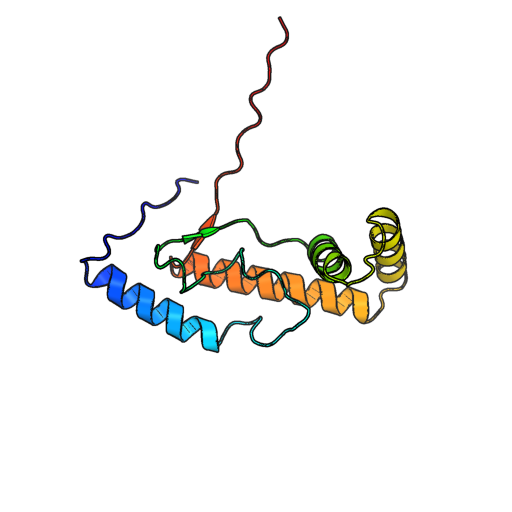3 -9.205 1.00 88.62 74 PRO A CA 1
ATOM 588 C C . PRO A 1 74 ? 14.374 12.419 -10.720 1.00 88.62 74 PRO A C 1
ATOM 590 O O . PRO A 1 74 ? 14.310 13.401 -11.473 1.00 88.62 74 PRO A O 1
ATOM 593 N N . PRO A 1 75 ? 14.542 11.182 -11.219 1.00 91.38 75 PRO A N 1
ATOM 594 C CA . PRO A 1 75 ? 14.534 10.922 -12.648 1.00 91.38 75 PRO A CA 1
ATOM 595 C C . PRO A 1 75 ? 13.178 11.290 -13.263 1.00 91.38 75 PRO A C 1
ATOM 597 O O . PRO A 1 75 ? 12.113 11.223 -12.646 1.00 91.38 75 PRO A O 1
ATOM 600 N N . THR A 1 76 ? 13.194 11.645 -14.545 1.00 93.56 76 THR A N 1
ATOM 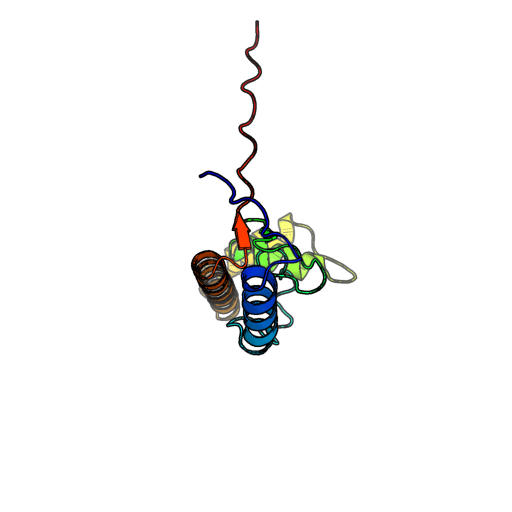601 C CA . THR A 1 76 ? 11.957 11.885 -15.292 1.00 93.56 76 THR A CA 1
ATOM 602 C C . THR A 1 76 ? 11.151 10.593 -15.428 1.00 93.56 76 THR A C 1
ATOM 604 O O . THR A 1 76 ? 11.701 9.503 -15.586 1.00 93.56 76 THR A O 1
ATOM 607 N N . ARG A 1 77 ? 9.818 10.700 -15.499 1.00 92.56 77 ARG A N 1
ATOM 608 C CA . ARG A 1 77 ? 8.933 9.536 -15.721 1.00 92.56 77 ARG A CA 1
ATOM 609 C C . ARG A 1 77 ? 9.319 8.699 -16.943 1.00 92.56 77 ARG A C 1
ATOM 611 O O . ARG A 1 77 ? 9.140 7.481 -16.935 1.00 92.56 77 ARG A O 1
ATOM 618 N N . ALA A 1 78 ? 9.835 9.345 -17.991 1.00 94.38 78 ALA A N 1
ATOM 619 C CA . ALA A 1 78 ? 10.303 8.668 -19.195 1.00 94.38 78 ALA A CA 1
ATOM 620 C C . ALA A 1 78 ? 11.527 7.783 -18.910 1.00 94.38 78 ALA A C 1
ATOM 622 O O . ALA A 1 78 ? 11.564 6.642 -19.367 1.00 94.38 78 ALA A O 1
ATOM 623 N N . GLN A 1 79 ? 12.483 8.276 -18.115 1.00 95.06 79 GLN A N 1
ATOM 624 C CA . GLN A 1 79 ? 13.660 7.513 -17.688 1.00 95.06 79 GLN A CA 1
ATOM 625 C C . GLN A 1 79 ? 13.263 6.321 -16.813 1.00 95.06 79 GLN A C 1
ATOM 627 O O . GLN A 1 79 ? 13.695 5.205 -17.092 1.00 95.06 79 GLN A O 1
ATOM 632 N N . ILE A 1 80 ? 12.369 6.525 -15.840 1.00 94.62 80 ILE A N 1
ATOM 633 C CA . ILE A 1 80 ? 11.855 5.449 -14.974 1.00 94.62 80 ILE A CA 1
ATOM 634 C C . ILE A 1 80 ? 11.179 4.360 -15.819 1.00 94.62 80 ILE A C 1
ATOM 636 O O . ILE A 1 80 ? 11.484 3.177 -15.693 1.00 94.62 80 ILE A O 1
ATOM 640 N N . THR A 1 81 ? 10.310 4.760 -16.754 1.00 95.12 81 THR A N 1
ATOM 641 C CA . THR A 1 81 ? 9.603 3.821 -17.643 1.00 95.12 81 THR A CA 1
ATOM 642 C C . THR A 1 81 ? 10.572 3.048 -18.542 1.00 95.12 81 THR A C 1
ATOM 644 O O . THR A 1 81 ? 10.367 1.862 -18.808 1.00 95.12 81 THR A O 1
ATOM 647 N N . ALA A 1 82 ? 11.624 3.702 -19.042 1.00 95.88 82 ALA A N 1
ATOM 648 C CA . ALA A 1 82 ? 12.651 3.043 -19.842 1.00 95.88 82 ALA A CA 1
ATOM 649 C C . ALA A 1 82 ? 13.435 2.018 -19.009 1.00 95.88 82 ALA A C 1
ATOM 651 O O . ALA A 1 82 ? 13.617 0.887 -19.461 1.00 95.88 82 ALA A O 1
ATOM 652 N N . ARG A 1 83 ? 13.825 2.380 -17.780 1.00 94.31 83 ARG A N 1
ATOM 653 C CA . ARG A 1 83 ? 14.494 1.475 -16.839 1.00 94.31 83 ARG A CA 1
ATOM 654 C C . ARG A 1 83 ? 13.611 0.280 -16.492 1.00 94.31 83 ARG A C 1
ATOM 656 O O . ARG A 1 83 ? 14.083 -0.846 -16.582 1.00 94.31 83 ARG A O 1
ATOM 663 N N . TRP A 1 84 ? 12.330 0.493 -16.185 1.00 95.81 84 TRP A N 1
ATOM 664 C CA . TRP A 1 84 ? 11.380 -0.596 -15.926 1.00 95.81 84 TRP A CA 1
ATOM 665 C C . TRP A 1 84 ? 11.378 -1.633 -17.050 1.00 95.81 84 TRP A C 1
ATOM 667 O O . TRP A 1 84 ? 11.539 -2.820 -16.788 1.00 95.81 84 TRP A O 1
ATOM 677 N N . LYS A 1 85 ? 11.276 -1.187 -18.309 1.00 96.19 85 LYS A N 1
ATOM 678 C CA . LYS A 1 85 ? 11.308 -2.089 -19.471 1.00 96.19 85 LYS A CA 1
ATOM 679 C C . LYS A 1 85 ? 12.614 -2.874 -19.568 1.00 96.19 85 LYS A C 1
ATOM 681 O O . LYS A 1 85 ? 12.590 -4.042 -19.937 1.00 96.19 85 LYS A O 1
ATOM 686 N N . GLN A 1 86 ? 13.748 -2.250 -19.253 1.00 95.81 86 GLN A N 1
ATOM 687 C CA . GLN A 1 86 ? 15.039 -2.943 -19.237 1.00 95.81 86 GLN A CA 1
ATOM 688 C C . GLN A 1 86 ? 15.082 -4.017 -18.146 1.00 95.81 86 GLN A C 1
ATOM 690 O O . GLN A 1 86 ? 15.509 -5.134 -18.421 1.00 95.81 86 GLN A O 1
ATOM 695 N N . MET A 1 87 ? 14.605 -3.702 -16.939 1.00 96.00 87 MET A N 1
ATOM 696 C CA . MET A 1 87 ? 14.542 -4.656 -15.828 1.00 96.00 87 MET A CA 1
ATOM 697 C C . MET A 1 87 ? 13.590 -5.822 -16.125 1.00 96.00 87 MET A C 1
ATOM 699 O O . MET A 1 87 ? 13.928 -6.969 -15.851 1.00 96.00 87 MET A O 1
ATOM 703 N N . GLU A 1 88 ? 12.441 -5.536 -16.741 1.00 95.25 88 GLU A N 1
ATOM 704 C CA . GLU A 1 88 ? 11.448 -6.529 -17.161 1.00 95.25 88 GLU A CA 1
ATOM 705 C C . GLU A 1 88 ? 12.007 -7.495 -18.210 1.00 95.25 88 GLU A C 1
ATOM 707 O O . GLU A 1 88 ? 11.870 -8.706 -18.066 1.00 95.25 88 GLU A O 1
ATOM 712 N N . VAL A 1 89 ? 12.686 -6.978 -19.240 1.00 96.31 89 VAL A N 1
ATOM 713 C CA . VAL A 1 89 ? 13.328 -7.811 -20.272 1.00 96.31 89 VAL A CA 1
ATOM 714 C C . VAL A 1 89 ? 14.480 -8.629 -19.690 1.00 96.31 89 VAL A C 1
ATOM 716 O O . VAL A 1 89 ? 14.660 -9.785 -20.064 1.00 96.31 89 VAL A O 1
ATOM 719 N N . ALA A 1 90 ? 15.260 -8.039 -18.783 1.00 94.88 90 ALA A N 1
ATOM 720 C CA . ALA A 1 90 ? 16.367 -8.725 -18.128 1.00 94.88 90 ALA A CA 1
ATOM 721 C C . ALA A 1 90 ? 15.901 -9.761 -17.092 1.00 94.88 90 ALA A C 1
ATOM 723 O O . ALA A 1 90 ? 16.682 -10.645 -16.747 1.00 94.88 90 ALA A O 1
ATOM 724 N N . GLY A 1 91 ? 14.670 -9.646 -16.577 1.00 92.75 91 GLY A N 1
ATOM 725 C CA . GLY A 1 91 ? 14.165 -10.481 -15.487 1.00 92.75 91 GLY A CA 1
ATOM 726 C C . GLY A 1 91 ? 15.057 -10.408 -14.248 1.00 92.75 91 GLY A C 1
ATOM 727 O O . GLY A 1 91 ? 15.384 -11.436 -13.660 1.00 92.75 91 GLY A O 1
ATOM 728 N N . ASN A 1 92 ? 15.536 -9.210 -13.902 1.00 93.00 92 ASN A N 1
ATOM 729 C CA . ASN A 1 92 ? 16.510 -9.053 -12.826 1.00 93.00 92 ASN A CA 1
ATOM 730 C C . ASN A 1 92 ? 15.860 -9.101 -11.430 1.00 93.00 92 ASN A C 1
ATOM 732 O O . ASN A 1 92 ? 14.642 -9.014 -11.278 1.00 93.00 92 ASN A O 1
ATOM 736 N N . GLU A 1 93 ? 16.691 -9.242 -10.397 1.00 95.56 93 GLU A N 1
ATOM 737 C CA . GLU A 1 93 ? 16.231 -9.319 -9.005 1.00 95.56 93 GLU A CA 1
ATOM 738 C C . GLU A 1 93 ? 15.408 -8.086 -8.611 1.00 95.56 93 GLU A C 1
ATOM 740 O O . GLU A 1 93 ? 14.310 -8.230 -8.081 1.00 95.56 93 GLU A O 1
ATOM 745 N N . GLU A 1 94 ? 15.865 -6.884 -8.980 1.00 94.12 94 GLU A N 1
ATOM 746 C CA . GLU A 1 94 ? 15.159 -5.630 -8.695 1.00 94.12 94 GLU A CA 1
ATOM 747 C C . GLU A 1 94 ? 13.727 -5.617 -9.265 1.00 94.12 94 GLU A C 1
ATOM 749 O O . GLU A 1 94 ? 12.795 -5.203 -8.572 1.00 94.12 94 GLU A O 1
ATOM 754 N N . TYR A 1 95 ? 13.517 -6.117 -10.488 1.00 95.50 95 TYR A N 1
ATOM 755 C CA . TYR A 1 95 ? 12.184 -6.273 -11.078 1.00 95.50 95 TYR A CA 1
ATOM 756 C C . TYR A 1 95 ? 11.291 -7.158 -10.207 1.00 95.50 95 TYR A C 1
ATOM 758 O O . TYR A 1 95 ? 10.182 -6.756 -9.844 1.00 95.50 95 TYR A O 1
ATOM 766 N N . PHE A 1 96 ? 11.777 -8.346 -9.835 1.00 96.38 96 PHE A N 1
ATOM 767 C CA . PHE A 1 96 ? 11.013 -9.280 -9.011 1.00 96.38 96 PHE A CA 1
ATOM 768 C C . PHE A 1 96 ? 10.746 -8.742 -7.607 1.00 96.38 96 PHE A C 1
ATOM 770 O O . PHE A 1 96 ? 9.655 -8.965 -7.082 1.00 96.38 96 PHE A O 1
ATOM 777 N N . GLU A 1 97 ? 11.669 -7.976 -7.022 1.00 95.00 97 GLU A N 1
ATOM 778 C CA . GLU A 1 97 ? 11.409 -7.323 -5.743 1.00 95.00 97 GLU A CA 1
ATOM 779 C C . GLU A 1 97 ? 10.223 -6.350 -5.835 1.00 95.00 97 GLU A C 1
ATOM 781 O O . GLU A 1 97 ? 9.370 -6.331 -4.949 1.00 95.00 97 GLU A O 1
ATOM 786 N N . TRP A 1 98 ? 10.133 -5.541 -6.898 1.00 95.19 98 TRP A N 1
ATOM 787 C CA . TRP A 1 98 ? 9.003 -4.623 -7.089 1.00 95.19 98 TRP A CA 1
ATOM 788 C C . TRP A 1 98 ? 7.683 -5.361 -7.317 1.00 95.19 98 TRP A C 1
ATOM 790 O O . TRP A 1 98 ? 6.639 -4.917 -6.832 1.00 95.19 98 TRP A O 1
ATOM 800 N N . ILE A 1 99 ? 7.722 -6.494 -8.023 1.00 96.25 99 ILE A N 1
ATOM 801 C CA . ILE A 1 99 ? 6.558 -7.369 -8.203 1.00 96.25 99 ILE A CA 1
ATOM 802 C C . ILE A 1 99 ? 6.093 -7.933 -6.857 1.00 96.25 99 ILE A C 1
ATOM 804 O O . ILE A 1 99 ? 4.911 -7.815 -6.529 1.00 96.25 99 ILE A O 1
ATOM 808 N N . LEU A 1 100 ? 7.013 -8.479 -6.056 1.00 95.00 100 LEU A N 1
ATOM 809 C CA . LEU A 1 100 ? 6.708 -9.037 -4.739 1.00 95.00 100 LEU A CA 1
ATOM 810 C C . LEU A 1 100 ? 6.168 -7.968 -3.782 1.00 95.00 100 LEU A C 1
ATOM 812 O O . LEU A 1 100 ? 5.167 -8.189 -3.108 1.00 95.00 100 LEU A O 1
ATOM 816 N N . ARG A 1 101 ? 6.770 -6.775 -3.776 1.00 94.06 101 ARG A N 1
ATOM 817 C CA . ARG A 1 101 ? 6.292 -5.630 -2.988 1.00 94.06 101 ARG A CA 1
ATOM 818 C C . ARG A 1 101 ? 4.859 -5.245 -3.329 1.00 94.06 101 ARG A C 1
ATOM 820 O O . ARG A 1 101 ? 4.045 -5.050 -2.430 1.00 94.06 101 ARG A O 1
ATOM 827 N N . ALA A 1 102 ? 4.536 -5.153 -4.618 1.00 93.94 102 ALA A N 1
ATOM 828 C CA . ALA A 1 102 ? 3.180 -4.835 -5.048 1.00 93.94 102 ALA A CA 1
ATOM 829 C C . ALA A 1 102 ? 2.175 -5.931 -4.660 1.00 93.94 102 ALA A C 1
ATOM 831 O O . ALA A 1 102 ? 1.049 -5.606 -4.289 1.00 93.94 102 ALA A O 1
ATOM 832 N N . ALA A 1 103 ? 2.580 -7.205 -4.711 1.00 94.19 103 ALA A N 1
ATOM 833 C CA . ALA A 1 103 ? 1.753 -8.320 -4.258 1.00 94.19 103 ALA A CA 1
ATOM 834 C C . ALA A 1 103 ? 1.488 -8.249 -2.745 1.00 94.19 103 ALA A C 1
ATOM 836 O O . ALA A 1 103 ? 0.330 -8.230 -2.342 1.00 94.19 103 ALA A O 1
ATOM 837 N N . ASN A 1 104 ? 2.529 -8.081 -1.924 1.00 93.94 104 ASN A N 1
ATOM 838 C CA . ASN A 1 104 ? 2.390 -7.948 -0.470 1.00 93.94 104 ASN A CA 1
ATOM 839 C C . ASN A 1 104 ? 1.496 -6.762 -0.082 1.00 93.94 104 ASN A C 1
ATOM 841 O O . ASN A 1 104 ? 0.649 -6.884 0.799 1.00 93.94 104 ASN A O 1
ATOM 845 N N . LEU A 1 105 ? 1.653 -5.619 -0.761 1.00 93.75 105 LEU A N 1
ATOM 846 C CA . LEU A 1 105 ? 0.816 -4.441 -0.536 1.00 93.75 105 LEU A CA 1
ATOM 847 C C . LEU A 1 105 ? -0.650 -4.701 -0.904 1.00 93.75 105 LEU A C 1
ATOM 849 O O . LEU A 1 105 ? -1.560 -4.258 -0.205 1.00 93.75 105 LEU A O 1
ATOM 853 N N . HIS A 1 106 ? -0.885 -5.416 -2.003 1.00 93.75 106 HIS A N 1
ATOM 854 C CA . HIS A 1 106 ? -2.225 -5.791 -2.431 1.00 93.75 106 HIS A CA 1
ATOM 855 C C . HIS A 1 106 ? -2.877 -6.789 -1.464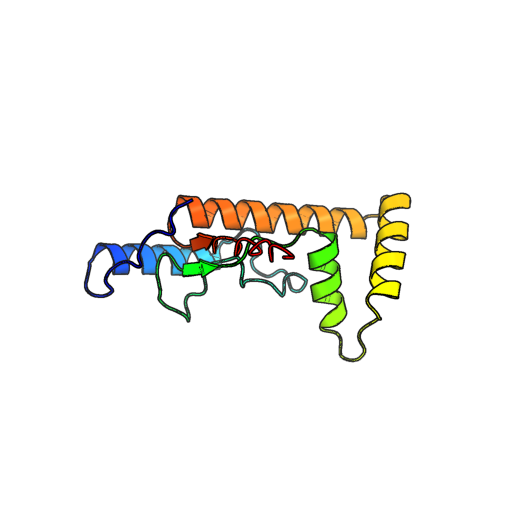 1.00 93.75 106 HIS A C 1
ATOM 857 O O . HIS A 1 106 ? -4.041 -6.613 -1.106 1.00 93.75 106 HIS A O 1
ATOM 863 N N . ASP A 1 107 ? -2.143 -7.798 -1.003 1.00 94.62 107 ASP A N 1
ATOM 864 C CA . ASP A 1 107 ? -2.643 -8.788 -0.046 1.00 94.62 107 ASP A CA 1
ATOM 865 C C . ASP A 1 107 ? -2.977 -8.139 1.299 1.00 94.62 107 ASP A C 1
ATOM 867 O O . ASP A 1 107 ? -4.063 -8.352 1.838 1.00 94.62 107 ASP A O 1
ATOM 871 N N . GLU A 1 108 ? -2.105 -7.260 1.793 1.00 94.56 108 GLU A N 1
ATOM 872 C CA . GLU A 1 108 ? -2.363 -6.453 2.986 1.00 94.56 108 GLU A CA 1
ATOM 873 C C . GLU A 1 108 ? -3.619 -5.582 2.815 1.00 94.56 108 GLU A C 1
ATOM 875 O O . GLU A 1 108 ? -4.489 -5.553 3.686 1.00 94.56 108 GLU A O 1
ATOM 880 N N . HIS A 1 109 ? -3.777 -4.929 1.660 1.00 93.88 109 HIS A N 1
ATOM 881 C CA . HIS A 1 109 ? -4.976 -4.151 1.350 1.00 93.88 109 HIS A CA 1
ATOM 882 C C . HIS A 1 109 ? -6.250 -5.010 1.406 1.00 93.88 109 HIS A C 1
ATOM 884 O O . HIS A 1 109 ? -7.251 -4.597 1.996 1.00 93.88 109 HIS A O 1
ATOM 890 N N . LEU A 1 110 ? -6.219 -6.220 0.841 1.00 94.25 110 LEU A N 1
ATOM 891 C CA . LEU A 1 110 ? -7.351 -7.148 0.884 1.00 94.25 110 LEU A CA 1
ATOM 892 C C . LEU A 1 110 ? -7.665 -7.621 2.307 1.00 94.25 110 LEU A C 1
ATOM 894 O O . LEU A 1 110 ? -8.840 -7.682 2.676 1.00 94.25 110 LEU A O 1
ATOM 898 N N . ILE A 1 111 ? -6.643 -7.913 3.117 1.00 94.50 111 ILE A N 1
ATOM 899 C CA . ILE A 1 111 ? -6.810 -8.263 4.532 1.00 94.50 111 ILE A CA 1
ATOM 900 C C . ILE A 1 111 ? -7.539 -7.127 5.253 1.00 94.50 111 ILE A C 1
ATOM 902 O O . ILE A 1 111 ? -8.575 -7.362 5.877 1.00 94.50 111 ILE A O 1
ATOM 906 N N . GLN A 1 112 ? -7.070 -5.888 5.116 1.00 93.50 112 GLN A N 1
ATOM 907 C CA . GLN A 1 112 ? -7.688 -4.738 5.776 1.00 93.50 112 GLN A CA 1
ATOM 908 C C . GLN A 1 112 ? -9.105 -4.442 5.270 1.00 93.50 112 GLN A C 1
ATOM 910 O O . GLN A 1 112 ? -9.971 -4.063 6.063 1.00 93.50 112 GLN A O 1
ATOM 915 N N . MET A 1 113 ? -9.378 -4.663 3.980 1.00 93.94 113 MET A N 1
ATOM 916 C CA . MET A 1 113 ? -10.737 -4.597 3.437 1.00 93.94 113 MET A CA 1
ATOM 917 C C . MET A 1 113 ? -11.647 -5.663 4.056 1.00 93.94 113 MET A C 1
ATOM 919 O O . MET A 1 113 ? -12.762 -5.347 4.465 1.00 93.94 113 MET A O 1
ATOM 923 N N . SER A 1 114 ? -11.182 -6.914 4.156 1.00 93.44 114 SER A N 1
ATOM 924 C CA . SER A 1 114 ? -11.957 -8.019 4.742 1.00 93.44 114 SER A CA 1
ATOM 925 C C . SER A 1 114 ? -12.285 -7.797 6.219 1.00 93.44 114 SER A C 1
ATOM 927 O O . SER A 1 114 ? -13.344 -8.205 6.687 1.00 93.44 114 SER A O 1
ATOM 929 N N . LYS A 1 115 ? -11.396 -7.099 6.934 1.00 92.50 115 LYS A N 1
ATOM 930 C CA . LYS A 1 115 ? -11.576 -6.718 8.336 1.00 92.50 115 LYS A CA 1
ATOM 931 C C . LYS A 1 115 ? -12.414 -5.451 8.515 1.00 92.50 115 LYS A C 1
ATOM 933 O O . LYS A 1 115 ? -12.731 -5.090 9.638 1.00 92.50 115 LYS A O 1
ATOM 938 N N . GLY A 1 116 ? -12.764 -4.758 7.431 1.00 92.88 116 GLY A N 1
ATOM 939 C CA . GLY A 1 116 ? -13.536 -3.517 7.492 1.00 92.88 116 GLY A CA 1
ATOM 940 C C . GLY A 1 116 ? -12.744 -2.312 8.004 1.00 92.88 116 GLY A C 1
ATOM 941 O O . GLY A 1 116 ? -13.343 -1.316 8.396 1.00 92.88 116 GLY A O 1
ATOM 942 N N . TYR A 1 117 ? -11.409 -2.361 7.993 1.00 93.38 117 TYR A N 1
ATOM 943 C CA . TYR A 1 117 ? -10.583 -1.206 8.366 1.00 93.38 117 TYR A CA 1
ATOM 944 C C . TYR A 1 117 ? -10.593 -0.146 7.269 1.00 93.38 117 TYR A C 1
ATOM 946 O O . TYR A 1 117 ? -10.595 1.054 7.545 1.00 93.38 117 TYR A O 1
ATOM 954 N N . VAL A 1 118 ? -10.612 -0.594 6.011 1.00 93.50 118 VAL A N 1
ATOM 955 C CA . VAL A 1 118 ? -10.596 0.272 4.834 1.00 93.50 118 VAL A CA 1
ATOM 956 C C . VAL A 1 118 ? -11.669 -0.119 3.830 1.00 93.50 118 VAL A C 1
ATOM 958 O O . VAL A 1 118 ? -12.130 -1.257 3.768 1.00 93.50 118 VAL A O 1
ATOM 961 N N . CYS A 1 119 ? -12.041 0.840 2.994 1.00 93.12 119 CYS A N 1
ATOM 962 C CA . CYS A 1 119 ? -12.888 0.633 1.833 1.00 93.12 119 CYS A CA 1
ATOM 963 C C . CYS A 1 119 ? -12.369 1.451 0.647 1.00 93.12 119 CYS A C 1
ATOM 965 O O . CYS A 1 119 ? -11.754 2.505 0.805 1.00 93.12 119 CYS A O 1
ATOM 967 N N . VAL A 1 120 ? -12.622 0.979 -0.569 1.00 90.19 120 VAL A N 1
ATOM 968 C CA . VAL A 1 120 ? -12.084 1.608 -1.780 1.00 90.19 120 VAL A CA 1
ATOM 969 C C . VAL A 1 120 ? -12.995 2.737 -2.255 1.00 90.19 120 VAL A C 1
ATOM 971 O O . VAL A 1 120 ? -14.196 2.534 -2.453 1.00 90.19 120 VAL A O 1
ATOM 974 N N . LYS A 1 121 ? -12.408 3.904 -2.544 1.00 81.56 121 LYS A N 1
ATOM 975 C CA . LYS A 1 121 ? -13.104 5.008 -3.220 1.00 81.56 121 LYS A CA 1
ATOM 976 C C . LYS A 1 121 ? -13.646 4.553 -4.584 1.00 81.56 121 LYS A C 1
ATOM 978 O O . LYS A 1 121 ? -12.872 4.089 -5.428 1.00 81.56 121 LYS A O 1
ATOM 983 N N . PRO A 1 122 ? -14.950 4.711 -4.868 1.00 69.38 122 PRO A N 1
ATOM 984 C CA . PRO A 1 122 ? -15.483 4.406 -6.181 1.00 69.38 122 PRO A CA 1
ATOM 985 C C . PRO A 1 122 ? -14.829 5.342 -7.194 1.00 69.38 122 PRO A C 1
ATOM 987 O O . PRO A 1 122 ? -14.791 6.559 -7.005 1.00 69.38 122 PRO A O 1
ATOM 990 N N . ARG A 1 123 ? -14.300 4.778 -8.286 1.00 64.62 123 ARG A N 1
ATOM 991 C CA . ARG A 1 123 ? -13.785 5.590 -9.392 1.00 64.62 123 ARG A CA 1
ATOM 992 C C . ARG A 1 123 ? -14.917 6.478 -9.890 1.00 64.62 123 ARG A C 1
ATOM 994 O O . ARG A 1 123 ? -15.968 5.961 -10.277 1.00 64.62 123 ARG A O 1
ATOM 1001 N N . ALA A 1 124 ? -14.693 7.790 -9.905 1.00 61.34 124 ALA A N 1
ATOM 1002 C CA . ALA A 1 124 ? -15.608 8.714 -10.554 1.00 61.34 124 ALA A CA 1
ATOM 1003 C C . ALA A 1 124 ? -15.830 8.220 -11.990 1.00 61.34 124 ALA A C 1
ATOM 1005 O O . ALA A 1 124 ? -14.878 8.085 -12.767 1.00 61.34 124 ALA A O 1
ATOM 1006 N N . LYS A 1 125 ? -17.079 7.887 -12.338 1.00 53.50 125 LYS A N 1
ATOM 1007 C CA . LYS A 1 125 ? -17.434 7.640 -13.735 1.00 53.50 125 LYS A CA 1
ATOM 1008 C C . LYS A 1 125 ? -17.108 8.935 -14.469 1.00 53.50 125 LYS A C 1
ATOM 1010 O O . LYS A 1 125 ? -17.656 9.976 -14.118 1.00 53.50 125 LYS A O 1
ATOM 1015 N N . ARG A 1 126 ? -16.209 8.888 -15.458 1.00 49.56 126 ARG A N 1
ATOM 1016 C CA . ARG A 1 126 ? -16.090 9.989 -16.418 1.00 49.56 126 ARG A CA 1
ATOM 1017 C C . ARG A 1 126 ? -17.493 10.192 -16.979 1.00 49.56 126 ARG A C 1
ATOM 1019 O O . ARG A 1 126 ? -18.011 9.279 -17.622 1.00 49.56 126 ARG A O 1
ATOM 1026 N N . ALA A 1 127 ? -18.114 11.329 -16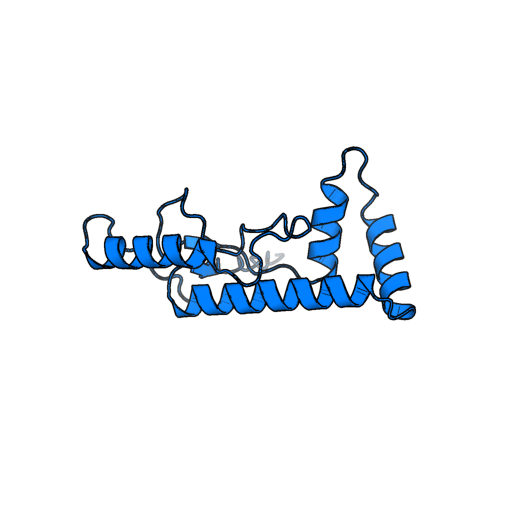.670 1.00 47.28 127 ALA A N 1
ATOM 1027 C CA . ALA A 1 127 ? -19.300 11.758 -17.383 1.00 47.28 127 ALA A CA 1
ATOM 1028 C C . ALA A 1 127 ? -18.906 11.731 -18.859 1.00 47.28 127 ALA A C 1
ATOM 1030 O O . ALA A 1 127 ? -17.939 12.387 -19.257 1.00 47.28 127 ALA A O 1
ATOM 1031 N N . LYS A 1 128 ? -19.557 10.870 -19.645 1.00 45.03 128 LYS A N 1
ATOM 1032 C CA . LYS A 1 128 ? -19.493 11.006 -21.091 1.00 45.03 128 LYS A CA 1
ATOM 1033 C C . LYS A 1 128 ? -20.085 12.383 -21.346 1.00 45.03 128 LYS A C 1
ATOM 1035 O O . LYS A 1 128 ? -21.259 12.602 -21.085 1.00 45.03 128 LYS A O 1
ATOM 1040 N N . MET A 1 129 ? -19.221 13.330 -21.682 1.00 43.38 129 MET A N 1
ATOM 1041 C CA . MET A 1 129 ? -19.638 14.619 -22.193 1.00 43.38 129 MET A CA 1
ATOM 1042 C C . MET A 1 129 ? -20.223 14.283 -23.560 1.00 43.38 129 MET A C 1
ATOM 1044 O O . MET A 1 129 ? -19.473 14.043 -24.509 1.00 43.38 129 MET A O 1
ATOM 1048 N N . ASP A 1 130 ? -21.539 14.088 -23.594 1.00 44.09 130 ASP A N 1
ATOM 1049 C CA . ASP A 1 130 ? -22.283 13.983 -24.835 1.00 44.09 130 ASP A CA 1
ATOM 1050 C C . ASP A 1 130 ? -21.999 15.277 -25.600 1.00 44.09 130 ASP A C 1
ATOM 1052 O O . ASP A 1 130 ? -22.265 16.381 -25.126 1.00 44.09 130 ASP A O 1
ATOM 1056 N N . LYS A 1 131 ? -21.298 15.128 -26.726 1.00 44.91 131 LYS A N 1
ATOM 1057 C CA . LYS A 1 131 ? -21.179 16.183 -27.721 1.00 44.91 131 LYS A CA 1
ATOM 1058 C C . LYS A 1 131 ? -22.529 16.251 -28.417 1.00 44.91 131 LYS A C 1
ATOM 1060 O O . LYS A 1 131 ? -22.868 15.314 -29.140 1.00 44.91 131 LYS A O 1
ATOM 1065 N N . GLU A 1 132 ? -23.249 17.332 -28.174 1.00 43.38 132 GLU A N 1
ATOM 1066 C CA . GLU A 1 132 ? -24.263 17.850 -29.091 1.00 43.38 132 GLU A CA 1
ATOM 1067 C C . GLU A 1 132 ? -23.614 18.910 -29.988 1.00 43.38 132 GLU A C 1
ATOM 1069 O O . GLU A 1 132 ? -22.770 19.682 -29.465 1.00 43.38 132 GLU A O 1
#

Sequence (132 aa):
MVVPAPLDPTTEEYRKLLQEAKDHRAHTLVVGDYKLPFIECLYDAGNGTIPQSVQQPPKAHQLQMIFEMFDDNPPTRAQITARWKQMEVAGNEEYFEWILRAANLHDEHLIQMSKGYVCVKPRAKRAKMDKE

Radius of gyration: 17.94 Å; chains: 1; bounding box: 41×28×50 Å

Secondary structure (DSSP, 8-state):
-PPPPPPPTTSHHHHHHHHHHHHHHTT-TTTT-TT---GGGS--TTT--SSEEEPPPPPHHHHHHHHHTTSSSPPPHHHHHHHHHHHHHHT-HHHHHHHHHHHHHHHHHHHHHHTTSEEEPPPPP-------

pLDDT: mean 86.18, std 12.79, range [43.38, 96.38]